Protein AF-A0A6A5VKS5-F1 (afdb_monomer_lite)

Secondary structure (DSSP, 8-state):
---------EEEEEEEE-TT--EEEEEEEEETTEEEEEEEEE-TTS-EEEE-TTS-EEEESSS-EEE--

Radius of gyration: 14.79 Å; chains: 1; bounding box: 28×20×46 Å

Structure (mmCIF, N/CA/C/O backbone):
data_AF-A0A6A5VKS5-F1
#
_entry.id   AF-A0A6A5VKS5-F1
#
loop_
_atom_site.group_PDB
_atom_site.id
_atom_site.type_symbol
_atom_site.label_atom_id
_atom_site.label_alt_id
_atom_site.label_comp_id
_atom_site.label_asym_id
_atom_site.label_entity_id
_atom_site.label_seq_id
_atom_site.pdbx_PDB_ins_code
_atom_site.Cartn_x
_atom_site.Cartn_y
_atom_site.Cartn_z
_atom_site.occupancy
_atom_site.B_iso_or_equiv
_atom_site.auth_seq_id
_atom_site.auth_comp_id
_atom_site.auth_asym_id
_atom_site.auth_atom_id
_atom_site.pdbx_PDB_model_num
ATOM 1 N N . MET A 1 1 ? 12.495 12.461 -36.222 1.00 39.38 1 MET A N 1
ATOM 2 C CA . MET A 1 1 ? 11.941 11.310 -35.476 1.00 39.38 1 MET A CA 1
ATOM 3 C C . MET A 1 1 ? 11.054 11.849 -34.363 1.00 39.38 1 MET A C 1
ATOM 5 O O . MET A 1 1 ? 11.570 12.474 -33.452 1.00 39.38 1 MET A O 1
ATOM 9 N N . SER A 1 2 ? 9.731 11.709 -34.479 1.00 49.28 2 SER A N 1
ATOM 10 C CA . SER A 1 2 ? 8.786 12.127 -33.434 1.00 49.28 2 SER A CA 1
ATOM 11 C C . SER A 1 2 ? 8.595 10.958 -32.464 1.00 49.28 2 SER A C 1
ATOM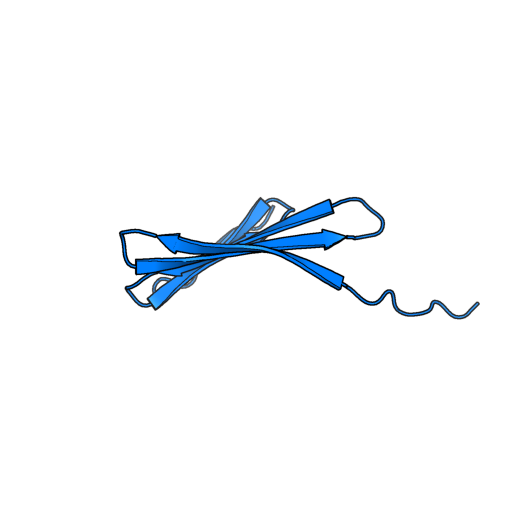 13 O O . SER A 1 2 ? 8.054 9.922 -32.849 1.00 49.28 2 SER A O 1
ATOM 15 N N . GLN A 1 3 ? 9.091 11.086 -31.230 1.00 51.94 3 GLN A N 1
ATOM 16 C CA . GLN A 1 3 ? 8.747 10.161 -30.148 1.00 51.94 3 GLN A CA 1
ATOM 17 C C . GLN A 1 3 ? 7.275 10.388 -29.798 1.00 51.94 3 GLN A C 1
ATOM 19 O O . GLN A 1 3 ? 6.916 11.407 -29.211 1.00 51.94 3 GLN A O 1
ATOM 24 N N . ARG A 1 4 ? 6.404 9.449 -30.181 1.00 51.69 4 ARG A N 1
ATOM 25 C CA . ARG A 1 4 ? 5.031 9.420 -29.668 1.00 51.69 4 ARG A CA 1
ATOM 26 C C . ARG A 1 4 ? 5.102 9.226 -28.147 1.00 51.69 4 ARG A C 1
ATOM 28 O O . ARG A 1 4 ? 5.797 8.303 -27.716 1.00 51.69 4 ARG A O 1
ATOM 35 N N . PRO A 1 5 ? 4.408 10.039 -27.332 1.00 53.78 5 PRO A N 1
ATOM 36 C CA . PRO A 1 5 ? 4.377 9.814 -25.897 1.00 53.78 5 PRO A CA 1
ATOM 37 C C . PRO A 1 5 ? 3.705 8.464 -25.642 1.00 53.78 5 PRO A C 1
ATOM 39 O O . PRO A 1 5 ? 2.569 8.230 -26.057 1.00 53.78 5 PRO A O 1
ATOM 42 N N . LEU A 1 6 ? 4.439 7.547 -25.012 1.00 58.94 6 LEU A N 1
ATOM 43 C CA . LEU A 1 6 ? 3.910 6.258 -24.584 1.00 58.94 6 LEU A CA 1
ATOM 44 C C . LEU A 1 6 ? 2.784 6.525 -23.588 1.00 58.94 6 LEU A C 1
ATOM 46 O O . LEU A 1 6 ? 3.014 7.028 -22.489 1.00 58.94 6 LEU A O 1
ATOM 50 N N . ARG A 1 7 ? 1.551 6.224 -23.997 1.00 59.47 7 ARG A N 1
ATOM 51 C CA . ARG A 1 7 ? 0.381 6.308 -23.128 1.00 59.47 7 ARG A CA 1
ATOM 52 C C . ARG A 1 7 ? 0.576 5.292 -22.004 1.00 59.47 7 ARG A C 1
ATOM 54 O O . ARG A 1 7 ? 0.552 4.091 -22.250 1.00 59.47 7 ARG A O 1
ATOM 61 N N . GLN A 1 8 ? 0.826 5.780 -20.791 1.00 60.84 8 GLN A N 1
ATOM 62 C CA . GLN A 1 8 ? 0.931 4.945 -19.599 1.00 60.84 8 GLN A CA 1
ATOM 63 C C . GLN A 1 8 ? -0.448 4.344 -19.319 1.00 60.84 8 GLN A C 1
ATOM 65 O O . GLN A 1 8 ? -1.372 5.044 -18.903 1.00 60.84 8 GLN A O 1
ATOM 70 N N . PHE A 1 9 ? -0.598 3.053 -19.595 1.00 70.31 9 PHE A N 1
ATOM 71 C CA . PHE A 1 9 ? -1.763 2.286 -19.184 1.00 70.31 9 PHE A CA 1
ATOM 72 C C . PHE A 1 9 ? -1.442 1.591 -17.867 1.00 70.31 9 PHE A C 1
ATOM 74 O O . PHE A 1 9 ? -0.361 1.019 -17.705 1.00 70.31 9 PHE A O 1
ATOM 81 N N . TYR A 1 10 ? -2.384 1.653 -16.931 1.00 74.19 10 TYR A N 1
ATOM 82 C CA . TYR A 1 10 ? -2.372 0.780 -15.771 1.00 74.19 10 TYR A CA 1
ATOM 83 C C . TYR A 1 10 ? -3.563 -0.162 -15.845 1.00 74.19 10 TYR A C 1
ATOM 85 O O . TYR A 1 10 ? -4.657 0.231 -16.256 1.00 74.19 10 TYR A O 1
ATOM 93 N N . THR A 1 11 ? -3.341 -1.392 -15.411 1.00 84.81 11 THR A N 1
ATOM 94 C CA . THR A 1 11 ? -4.384 -2.383 -15.188 1.00 84.81 11 THR A CA 1
ATOM 95 C C . THR A 1 11 ? -4.585 -2.507 -13.689 1.00 84.81 11 THR A C 1
ATOM 97 O O . THR A 1 11 ? -3.636 -2.730 -12.936 1.00 84.81 11 THR A O 1
ATOM 100 N N . THR A 1 12 ? -5.821 -2.359 -13.228 1.00 86.88 12 THR A N 1
ATOM 101 C CA . THR A 1 12 ? -6.165 -2.731 -11.855 1.00 86.88 12 THR A CA 1
ATOM 102 C C . THR A 1 12 ? -6.174 -4.254 -11.768 1.00 86.88 12 THR A C 1
ATOM 104 O O . THR A 1 12 ? -7.011 -4.890 -12.399 1.00 86.88 12 THR A O 1
ATOM 107 N N . ILE A 1 13 ? -5.239 -4.834 -11.010 1.00 88.75 13 ILE A N 1
ATOM 108 C CA . ILE A 1 13 ? -5.148 -6.290 -10.822 1.00 88.75 13 ILE A CA 1
ATOM 109 C C . ILE A 1 13 ? -6.192 -6.744 -9.803 1.00 88.75 13 ILE A C 1
ATOM 111 O O . ILE A 1 13 ? -6.884 -7.738 -10.001 1.00 88.75 13 ILE A O 1
ATOM 115 N N . TYR A 1 14 ? -6.294 -6.014 -8.693 1.00 90.12 14 TYR A N 1
ATOM 116 C CA . TYR A 1 14 ? -7.182 -6.364 -7.595 1.00 90.12 14 TYR A CA 1
ATOM 117 C C . TYR A 1 14 ? -7.595 -5.114 -6.825 1.00 90.12 14 TYR A C 1
ATOM 119 O O . TYR A 1 14 ? -6.772 -4.233 -6.578 1.00 90.12 14 TYR A O 1
ATOM 127 N N . THR A 1 15 ? -8.845 -5.063 -6.379 1.00 94.25 15 THR A N 1
ATOM 128 C CA . THR A 1 15 ? -9.323 -4.093 -5.387 1.00 94.25 15 THR A CA 1
ATOM 129 C C . THR A 1 15 ? -10.252 -4.775 -4.406 1.00 94.25 15 THR A C 1
ATOM 131 O O . THR A 1 15 ? -10.987 -5.682 -4.792 1.00 94.25 15 THR A O 1
ATOM 134 N N . GLY A 1 16 ? -10.276 -4.318 -3.160 1.00 95.25 16 GLY A N 1
ATOM 135 C CA . GLY A 1 16 ? -11.206 -4.862 -2.184 1.00 95.25 16 GLY A CA 1
ATOM 136 C C . GLY A 1 16 ? -11.283 -4.063 -0.899 1.00 95.25 16 GLY A C 1
ATOM 137 O O . GLY A 1 16 ? -10.585 -3.066 -0.707 1.00 95.25 16 GLY A O 1
ATOM 138 N N . ILE A 1 17 ? -12.150 -4.548 -0.018 1.00 95.81 17 ILE A N 1
ATOM 139 C CA . ILE A 1 17 ? -12.291 -4.095 1.360 1.00 95.81 17 ILE A CA 1
ATOM 140 C C . ILE A 1 17 ? -12.082 -5.327 2.235 1.00 95.81 17 ILE A C 1
ATOM 142 O O . ILE A 1 17 ? -12.726 -6.352 2.022 1.00 95.81 17 ILE A O 1
ATOM 146 N N . ASN A 1 18 ? -11.154 -5.261 3.186 1.00 90.75 18 ASN A N 1
ATOM 147 C CA . ASN A 1 18 ? -10.915 -6.380 4.099 1.00 90.75 18 ASN A CA 1
ATOM 148 C C . ASN A 1 18 ? -11.848 -6.329 5.325 1.00 90.75 18 ASN A C 1
ATOM 150 O O . ASN A 1 18 ? -12.586 -5.367 5.529 1.00 90.75 18 ASN A O 1
ATOM 154 N N . SER A 1 19 ? -11.781 -7.342 6.194 1.00 93.12 19 SER A N 1
ATOM 155 C CA . SER A 1 19 ? -12.615 -7.441 7.406 1.00 93.12 19 SER A CA 1
ATOM 156 C C . SER A 1 19 ? -12.432 -6.296 8.413 1.00 93.12 19 SER A C 1
ATOM 158 O O . SER A 1 19 ? -13.274 -6.106 9.285 1.00 93.12 19 SER A O 1
ATOM 160 N N . LYS A 1 20 ? -11.354 -5.511 8.294 1.00 93.50 20 LYS A N 1
ATOM 161 C CA . LYS A 1 20 ? -11.097 -4.313 9.109 1.00 93.50 20 LYS A CA 1
ATOM 162 C C . LYS A 1 20 ? -11.647 -3.031 8.471 1.00 93.50 20 LYS A C 1
ATOM 164 O O . LYS A 1 20 ? -11.437 -1.952 9.017 1.00 93.50 20 LYS A O 1
ATOM 169 N N . VAL A 1 21 ? -12.367 -3.148 7.351 1.00 92.12 21 VAL A N 1
ATOM 170 C CA . VAL A 1 21 ? -12.905 -2.030 6.558 1.00 92.12 21 VAL A CA 1
ATOM 171 C C . VAL A 1 21 ? -11.791 -1.167 5.946 1.00 92.12 21 VAL A C 1
ATOM 173 O O . VAL A 1 21 ? -11.966 0.024 5.710 1.00 92.12 2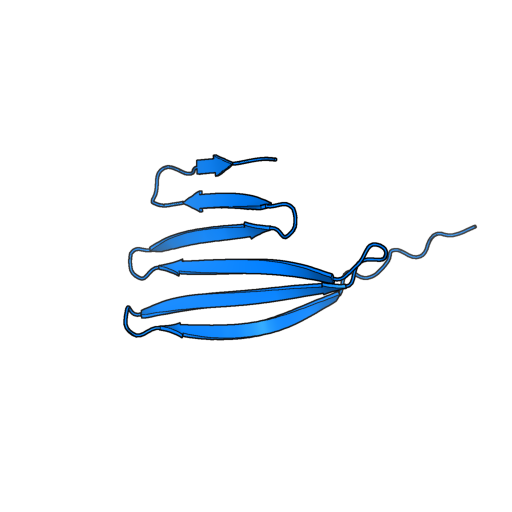1 VAL A O 1
ATOM 176 N N . ASN A 1 22 ? -10.625 -1.761 5.674 1.00 92.38 22 ASN A N 1
ATOM 177 C CA . ASN A 1 22 ? -9.567 -1.082 4.929 1.00 92.38 22 ASN A CA 1
ATOM 178 C C . ASN A 1 22 ? -9.754 -1.352 3.437 1.00 92.38 22 ASN A C 1
ATOM 180 O O . ASN A 1 22 ? -9.862 -2.514 3.030 1.00 92.38 22 ASN A O 1
ATOM 184 N N . CYS A 1 23 ? -9.741 -0.294 2.635 1.00 94.25 23 CYS A N 1
ATOM 185 C CA . CYS A 1 23 ? -9.772 -0.377 1.182 1.00 94.25 23 CYS A CA 1
ATOM 186 C C . CYS A 1 23 ? -8.357 -0.607 0.658 1.00 94.25 23 CYS A C 1
ATOM 188 O O . CYS A 1 23 ? -7.406 0.011 1.135 1.00 94.25 23 CYS A O 1
ATOM 190 N N . TYR A 1 24 ? -8.206 -1.456 -0.350 1.00 93.50 24 TYR A N 1
ATOM 191 C CA . TYR A 1 24 ? -6.917 -1.678 -0.991 1.00 93.50 24 TYR A CA 1
ATOM 192 C C . TYR A 1 24 ? -7.045 -1.841 -2.496 1.00 93.50 24 TYR A C 1
ATOM 194 O O . TYR A 1 24 ? -8.089 -2.244 -3.010 1.00 93.50 24 TYR A O 1
ATOM 202 N N . GLY A 1 25 ? -5.963 -1.514 -3.195 1.00 93.81 25 GLY A N 1
ATOM 203 C CA . GLY A 1 25 ? -5.856 -1.628 -4.639 1.00 93.81 25 GLY A CA 1
ATOM 204 C C . GLY A 1 25 ? -4.446 -2.005 -5.069 1.00 93.81 25 GLY A C 1
ATOM 205 O O . GLY A 1 25 ? -3.469 -1.443 -4.579 1.00 93.81 25 GLY A O 1
ATOM 206 N N . ILE A 1 26 ? -4.361 -2.943 -6.005 1.00 91.38 26 ILE A N 1
ATOM 207 C CA . ILE A 1 26 ? -3.134 -3.373 -6.668 1.00 91.38 26 ILE A CA 1
ATOM 208 C C . ILE A 1 26 ? -3.241 -2.965 -8.130 1.00 91.38 26 ILE A C 1
ATOM 210 O O . ILE A 1 26 ? -4.221 -3.297 -8.806 1.00 91.38 26 ILE A O 1
ATOM 214 N N . ARG A 1 27 ? -2.242 -2.239 -8.624 1.00 89.88 27 ARG A N 1
ATOM 215 C CA . ARG A 1 27 ? -2.175 -1.793 -10.016 1.00 89.88 27 ARG A CA 1
ATOM 216 C C . ARG A 1 27 ? -0.901 -2.307 -10.652 1.00 89.88 27 ARG A C 1
ATOM 218 O O . ARG A 1 27 ? 0.154 -2.278 -10.033 1.00 89.88 27 ARG A O 1
ATOM 225 N N . SER A 1 28 ? -1.011 -2.743 -11.893 1.00 86.56 28 SER A N 1
ATOM 226 C CA . SER A 1 28 ? 0.118 -3.084 -12.743 1.00 86.56 28 SER A CA 1
ATOM 227 C C . SER A 1 28 ? 0.273 -2.018 -13.813 1.00 86.56 28 SER A C 1
ATOM 229 O O . SER A 1 28 ? -0.701 -1.617 -14.449 1.00 86.56 28 SER A O 1
ATOM 231 N N . PHE A 1 29 ? 1.496 -1.541 -13.988 1.00 82.25 29 PHE A N 1
ATOM 232 C CA . PHE A 1 29 ? 1.885 -0.641 -15.059 1.00 82.25 29 PHE A CA 1
ATOM 233 C C . PHE A 1 29 ? 2.783 -1.419 -16.012 1.00 82.25 29 PHE A C 1
ATOM 235 O O . PHE A 1 29 ? 3.875 -1.853 -15.634 1.00 82.25 29 PHE A O 1
ATOM 242 N N . SER A 1 30 ? 2.347 -1.568 -17.260 1.00 70.31 30 SER A N 1
ATOM 243 C CA . SER A 1 30 ? 3.204 -2.089 -18.320 1.00 70.31 30 SER A CA 1
ATOM 244 C C . SER A 1 30 ? 4.098 -0.957 -18.814 1.00 70.31 30 SER A C 1
ATOM 246 O O . SER A 1 30 ? 3.644 -0.029 -19.483 1.00 70.31 30 SER A O 1
ATOM 248 N N . LEU A 1 31 ? 5.376 -1.009 -18.447 1.00 64.56 31 LEU A N 1
ATOM 249 C CA . LEU A 1 31 ? 6.405 -0.111 -18.960 1.00 64.56 31 LEU A CA 1
ATOM 250 C C . LEU A 1 31 ? 7.348 -0.902 -19.866 1.00 64.56 31 LEU A C 1
ATOM 252 O O . LEU A 1 31 ? 7.495 -2.111 -19.714 1.00 64.56 31 LEU A O 1
ATOM 256 N N . ASN A 1 32 ? 8.051 -0.211 -20.766 1.00 61.88 32 ASN A N 1
ATOM 257 C CA . ASN A 1 32 ? 9.021 -0.818 -21.692 1.00 61.88 32 ASN A CA 1
ATOM 258 C C . ASN A 1 32 ? 10.125 -1.654 -20.998 1.00 61.88 32 ASN A C 1
ATOM 260 O O . ASN A 1 32 ? 10.845 -2.376 -21.675 1.00 61.88 32 ASN A O 1
ATOM 264 N N . ALA A 1 33 ? 10.267 -1.542 -19.671 1.00 60.25 33 ALA A N 1
ATOM 265 C CA . ALA A 1 33 ? 11.258 -2.226 -18.838 1.00 60.25 33 ALA A CA 1
ATOM 266 C C . ALA A 1 33 ? 10.671 -3.345 -17.944 1.00 60.25 33 ALA A C 1
ATOM 268 O O . ALA A 1 33 ? 11.344 -3.790 -17.019 1.00 60.25 33 ALA A O 1
ATOM 269 N N . GLY A 1 34 ? 9.427 -3.780 -18.182 1.00 67.69 34 GLY A N 1
ATOM 270 C CA . GLY A 1 34 ? 8.764 -4.845 -17.422 1.00 67.69 34 GLY A CA 1
ATOM 271 C C . GLY A 1 34 ? 7.515 -4.389 -16.666 1.00 67.69 34 GLY A C 1
ATOM 272 O O . GLY A 1 34 ? 7.151 -3.208 -16.655 1.00 67.69 34 GLY A O 1
ATOM 273 N N . GLU A 1 35 ? 6.837 -5.357 -16.051 1.00 69.94 35 GLU A N 1
ATOM 274 C CA . GLU A 1 35 ? 5.631 -5.126 -15.260 1.00 69.94 35 GLU A CA 1
ATOM 275 C C . GLU A 1 35 ? 5.987 -4.491 -13.910 1.00 69.94 35 GLU A C 1
ATOM 277 O O . GLU A 1 35 ? 6.773 -5.037 -13.137 1.00 69.94 35 GLU A O 1
ATOM 282 N N . LYS A 1 36 ? 5.415 -3.319 -13.617 1.00 83.12 36 LYS A N 1
ATOM 283 C CA . LYS A 1 36 ? 5.589 -2.632 -12.333 1.00 83.12 36 LYS A CA 1
ATOM 284 C C . LYS A 1 36 ? 4.308 -2.715 -11.523 1.00 83.12 36 LYS A C 1
ATOM 286 O O . LYS A 1 36 ? 3.299 -2.135 -11.914 1.00 83.12 36 LYS A O 1
ATOM 291 N N . ILE A 1 37 ? 4.363 -3.384 -10.377 1.00 88.69 37 ILE A N 1
ATOM 292 C CA . ILE A 1 37 ? 3.222 -3.511 -9.469 1.00 88.69 37 ILE A CA 1
ATOM 293 C C . ILE A 1 37 ? 3.289 -2.412 -8.408 1.00 88.69 37 ILE A C 1
ATOM 295 O O . ILE A 1 37 ? 4.305 -2.250 -7.737 1.00 88.69 37 ILE A O 1
ATOM 299 N N . THR A 1 38 ? 2.201 -1.668 -8.236 1.00 91.25 38 THR A N 1
ATOM 300 C CA . THR A 1 38 ? 2.016 -0.751 -7.110 1.00 91.25 38 THR A CA 1
ATOM 301 C C . THR A 1 38 ? 0.847 -1.188 -6.243 1.00 91.25 38 THR A C 1
ATOM 303 O O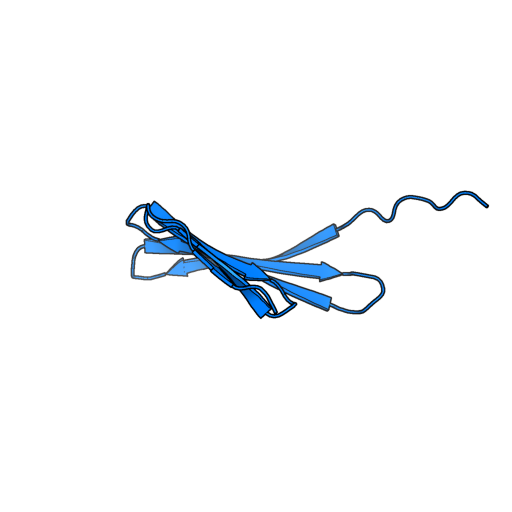 . THR A 1 38 ? -0.084 -1.866 -6.689 1.00 91.25 38 THR A O 1
ATOM 306 N N . LEU A 1 39 ? 0.910 -0.792 -4.979 1.00 92.75 39 LEU A N 1
ATOM 307 C CA . LEU A 1 39 ? -0.030 -1.173 -3.939 1.00 92.75 39 LEU A CA 1
ATOM 308 C C . LEU A 1 39 ? -0.486 0.077 -3.194 1.00 92.75 39 LEU A C 1
ATOM 310 O O . LEU A 1 39 ? 0.338 0.888 -2.782 1.00 92.75 39 LEU A O 1
ATOM 314 N N . ALA A 1 40 ? -1.790 0.217 -2.997 1.00 93.06 40 ALA A N 1
ATOM 315 C CA . ALA A 1 40 ? -2.393 1.305 -2.242 1.00 93.06 40 ALA A CA 1
ATOM 316 C C . ALA A 1 40 ? -3.334 0.742 -1.173 1.00 93.06 40 ALA A C 1
ATOM 318 O O . ALA A 1 40 ? -4.130 -0.148 -1.470 1.00 93.06 40 ALA A O 1
ATOM 319 N N . PHE A 1 41 ? -3.282 1.290 0.040 1.00 94.56 41 PHE A N 1
ATOM 320 C CA . PHE A 1 41 ? -4.249 1.025 1.106 1.00 94.56 41 PHE A CA 1
ATOM 321 C C . PHE A 1 41 ? -4.792 2.331 1.672 1.00 94.56 41 PHE A C 1
ATOM 323 O O . PHE A 1 41 ? -4.027 3.240 1.980 1.00 94.56 41 PHE A O 1
ATOM 330 N N . VAL A 1 42 ? -6.102 2.381 1.884 1.00 95.00 42 VAL A N 1
ATOM 331 C CA . VAL A 1 42 ? -6.779 3.385 2.705 1.00 95.00 42 VAL A CA 1
ATOM 332 C C . VAL A 1 42 ? -7.337 2.657 3.917 1.00 95.00 42 VAL A C 1
ATOM 334 O O . VAL A 1 42 ? -8.102 1.700 3.788 1.00 95.00 42 VAL A O 1
ATOM 337 N N . PHE A 1 43 ? -6.929 3.086 5.097 1.00 93.75 43 PHE A N 1
ATOM 338 C CA . PHE A 1 43 ? -7.338 2.482 6.353 1.00 93.75 43 PHE A CA 1
ATOM 339 C C . PHE A 1 43 ? -8.573 3.194 6.891 1.00 93.75 43 PHE A C 1
ATOM 341 O O . PHE A 1 43 ? -8.835 4.356 6.578 1.00 93.75 43 PHE A O 1
ATOM 348 N N . ARG A 1 44 ? -9.339 2.490 7.726 1.00 92.88 44 ARG A N 1
ATOM 349 C CA . ARG A 1 44 ? -10.579 3.018 8.310 1.00 92.88 44 ARG A CA 1
ATOM 350 C C . ARG A 1 44 ? -10.379 4.311 9.110 1.00 92.88 44 ARG A C 1
ATOM 352 O O . ARG A 1 44 ? -11.283 5.135 9.170 1.00 92.88 44 ARG A O 1
ATOM 359 N N . ASP A 1 45 ? -9.213 4.482 9.723 1.00 92.94 45 ASP A N 1
ATOM 360 C CA . ASP A 1 45 ? -8.837 5.685 10.473 1.00 92.94 45 ASP A CA 1
ATOM 361 C C . ASP A 1 45 ? -8.471 6.883 9.572 1.00 92.94 45 ASP A C 1
ATOM 363 O O . ASP A 1 45 ? -8.090 7.939 10.071 1.00 92.94 45 ASP A O 1
ATOM 367 N N . GLY A 1 46 ? -8.580 6.727 8.248 1.00 92.56 46 GLY A N 1
ATOM 368 C CA . GLY A 1 46 ? -8.211 7.733 7.258 1.00 92.56 46 GLY A CA 1
ATOM 369 C C . GLY A 1 46 ? -6.722 7.745 6.920 1.00 92.56 46 GLY A C 1
ATOM 370 O O . GLY A 1 46 ? -6.310 8.528 6.062 1.00 92.56 46 GLY A O 1
ATOM 371 N N . SER A 1 47 ? -5.906 6.887 7.546 1.00 95.44 47 SER A N 1
ATOM 372 C CA . SER A 1 47 ? -4.509 6.739 7.148 1.00 95.44 47 SER A CA 1
ATOM 373 C C . SER A 1 47 ? -4.389 6.092 5.765 1.00 95.44 47 SER A C 1
ATOM 375 O O . SER A 1 47 ? -5.285 5.389 5.290 1.00 95.44 47 SER A O 1
ATOM 377 N N . PHE A 1 48 ? -3.281 6.362 5.080 1.00 96.00 48 PHE A N 1
ATOM 378 C CA . PHE A 1 48 ? -3.030 5.913 3.716 1.00 96.00 48 PHE A CA 1
ATOM 379 C C . PHE A 1 48 ? -1.618 5.350 3.570 1.00 96.00 48 PHE A C 1
ATOM 381 O O . PHE A 1 48 ? -0.651 5.935 4.056 1.00 96.00 48 PHE A O 1
ATOM 388 N N . TYR A 1 49 ? -1.499 4.239 2.849 1.00 95.81 49 TYR A N 1
ATOM 389 C CA . TYR A 1 49 ? -0.231 3.640 2.450 1.00 95.81 49 TYR A CA 1
ATOM 390 C C . TYR A 1 49 ? -0.154 3.507 0.938 1.00 95.81 49 TYR A C 1
ATOM 392 O O . TYR A 1 49 ? -1.123 3.109 0.291 1.00 95.81 49 TYR A O 1
ATOM 400 N N . TYR A 1 50 ? 1.031 3.748 0.395 1.00 95.69 50 TYR A N 1
ATOM 401 C CA . TYR A 1 50 ? 1.345 3.533 -1.004 1.00 95.69 50 TYR A CA 1
ATOM 402 C C . TYR A 1 50 ? 2.731 2.909 -1.145 1.00 95.69 50 TYR A C 1
ATOM 404 O O . TYR A 1 50 ? 3.686 3.389 -0.536 1.00 95.69 50 TYR A O 1
ATOM 412 N N . ALA A 1 51 ? 2.851 1.865 -1.957 1.00 95.06 51 ALA A N 1
ATOM 413 C CA . ALA A 1 51 ? 4.120 1.240 -2.305 1.00 95.06 51 ALA A CA 1
ATOM 414 C C . ALA A 1 51 ? 4.281 1.176 -3.822 1.00 95.06 51 ALA A C 1
ATOM 416 O O . ALA A 1 51 ? 3.385 0.729 -4.544 1.00 95.06 51 ALA A O 1
ATOM 417 N N . ASN A 1 52 ? 5.438 1.629 -4.288 1.00 91.62 52 ASN A N 1
ATOM 418 C CA . ASN A 1 52 ? 5.850 1.568 -5.678 1.00 91.62 52 ASN A CA 1
ATOM 419 C C . ASN A 1 52 ? 6.588 0.261 -5.975 1.00 91.62 52 ASN A C 1
ATOM 421 O O . ASN A 1 52 ? 7.140 -0.387 -5.087 1.00 91.62 52 ASN A O 1
ATOM 425 N N . ALA A 1 53 ? 6.661 -0.077 -7.260 1.00 88.69 53 ALA A N 1
ATOM 426 C CA . ALA A 1 53 ? 7.376 -1.259 -7.733 1.00 88.69 53 ALA A CA 1
ATOM 427 C C . ALA A 1 53 ? 8.893 -1.200 -7.495 1.00 88.69 53 ALA A C 1
ATOM 429 O O . 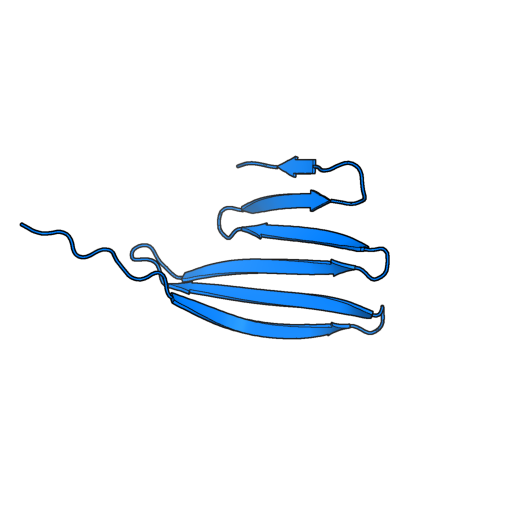ALA A 1 53 ? 9.540 -2.237 -7.422 1.00 88.69 53 ALA A O 1
ATOM 430 N N . ASP A 1 54 ? 9.465 0.002 -7.388 1.00 88.25 54 ASP A N 1
ATOM 431 C CA . ASP A 1 54 ? 10.880 0.204 -7.047 1.00 88.25 54 ASP A CA 1
ATOM 432 C C . ASP A 1 54 ? 11.172 -0.005 -5.549 1.00 88.25 54 ASP A C 1
ATOM 434 O O . ASP A 1 54 ? 12.311 0.129 -5.118 1.00 88.25 54 ASP A O 1
ATOM 438 N N . GLY A 1 55 ? 10.148 -0.334 -4.753 1.00 90.38 55 GLY A N 1
ATOM 439 C CA . GLY A 1 55 ? 10.232 -0.526 -3.310 1.00 90.38 55 GLY A CA 1
ATOM 440 C C . GLY A 1 55 ? 10.175 0.769 -2.497 1.00 90.38 55 GLY A C 1
ATOM 441 O O . GLY A 1 55 ? 10.178 0.705 -1.265 1.00 90.38 55 GLY A O 1
ATOM 442 N N . SER A 1 56 ? 10.075 1.938 -3.138 1.00 94.06 56 SER A N 1
ATOM 443 C CA . SER A 1 56 ? 9.780 3.186 -2.436 1.00 94.06 56 SER A CA 1
ATOM 444 C C . SER A 1 56 ? 8.354 3.171 -1.880 1.00 94.06 56 SER A C 1
ATOM 446 O O . SER A 1 56 ? 7.426 2.608 -2.468 1.00 94.06 56 SER A O 1
ATOM 448 N N . THR A 1 57 ? 8.165 3.785 -0.713 1.00 96.94 57 THR A N 1
ATOM 449 C CA . THR A 1 57 ? 6.882 3.756 0.001 1.00 96.94 57 THR A CA 1
ATOM 450 C C . THR A 1 57 ? 6.524 5.114 0.574 1.00 96.94 57 THR A C 1
ATOM 452 O O . THR A 1 57 ? 7.401 5.857 1.018 1.00 96.94 57 THR A O 1
ATOM 455 N N . TYR A 1 58 ? 5.229 5.387 0.655 1.00 96.69 58 TYR A N 1
ATOM 456 C CA . TYR A 1 58 ? 4.650 6.526 1.345 1.00 96.69 58 TYR A CA 1
ATOM 457 C C . TYR A 1 58 ? 3.605 6.053 2.357 1.00 96.69 58 TYR A C 1
ATOM 459 O O . TYR A 1 58 ? 2.757 5.217 2.052 1.00 96.69 58 TYR A O 1
ATOM 467 N N . TRP A 1 59 ? 3.658 6.600 3.564 1.00 97.06 59 TRP A N 1
ATOM 468 C CA . TRP A 1 59 ? 2.718 6.347 4.648 1.00 97.06 59 TRP A CA 1
ATOM 469 C C . TRP A 1 59 ? 2.229 7.671 5.222 1.00 97.06 59 TRP A C 1
ATOM 471 O O . TRP A 1 59 ? 3.031 8.515 5.618 1.00 97.06 59 TRP A O 1
ATOM 481 N N . ASN A 1 60 ? 0.920 7.854 5.332 1.00 96.31 60 ASN A N 1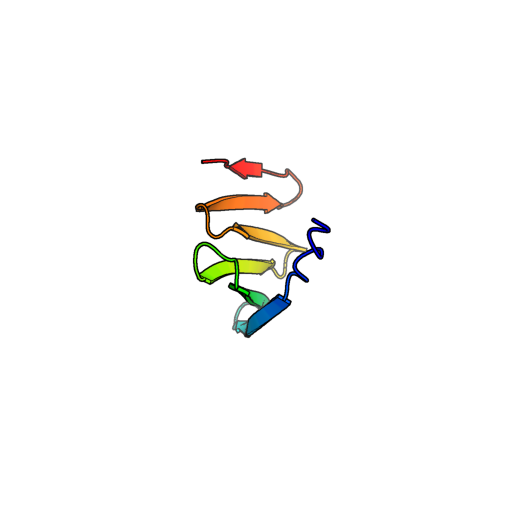
ATOM 482 C CA . ASN A 1 60 ? 0.327 9.025 5.955 1.00 96.31 60 ASN A CA 1
ATOM 483 C C . ASN A 1 60 ? -0.693 8.614 7.012 1.00 96.31 60 ASN A C 1
ATOM 485 O O . ASN A 1 60 ? -1.775 8.152 6.686 1.00 96.31 60 ASN A O 1
ATOM 489 N N . ASN A 1 61 ? -0.355 8.840 8.277 1.00 94.94 61 ASN A N 1
ATOM 490 C CA . ASN A 1 61 ? -1.251 8.733 9.430 1.00 94.94 61 ASN A CA 1
ATOM 491 C C . ASN A 1 61 ? -1.447 10.093 10.125 1.00 94.94 61 ASN A C 1
ATOM 493 O O . ASN A 1 61 ? -1.482 10.177 11.350 1.00 94.94 61 ASN A O 1
ATOM 497 N N . GLY A 1 62 ? -1.449 11.175 9.343 1.00 94.75 62 GLY A N 1
ATOM 498 C CA . GLY A 1 62 ? -1.474 12.557 9.824 1.00 94.75 62 GLY A CA 1
ATOM 499 C C . GLY A 1 62 ? -0.092 13.186 10.024 1.00 94.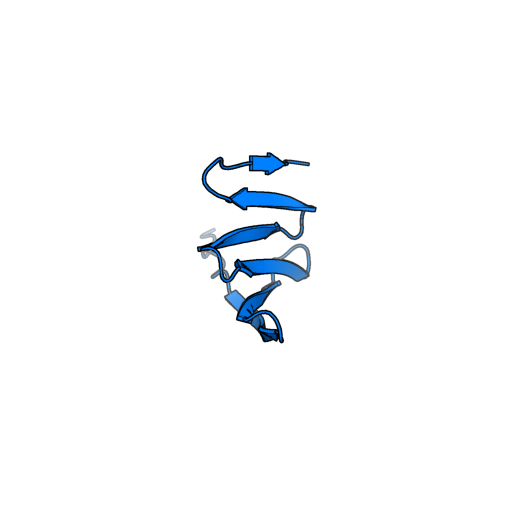75 62 GLY A C 1
ATOM 500 O O . GLY A 1 62 ? -0.008 14.384 10.269 1.00 94.75 62 GLY A O 1
ATOM 501 N N . LYS A 1 63 ? 1.000 12.414 9.907 1.00 94.50 63 LYS A N 1
ATOM 502 C CA . LYS A 1 63 ? 2.378 12.929 10.049 1.00 94.50 63 LYS A CA 1
ATOM 503 C C . LYS A 1 63 ? 3.248 12.819 8.799 1.00 94.50 63 LYS A C 1
ATOM 505 O O . LYS A 1 63 ? 4.293 13.449 8.786 1.00 94.50 63 LYS A O 1
ATOM 510 N N . GLY A 1 64 ? 2.821 12.058 7.785 1.00 94.69 64 GLY A N 1
ATOM 511 C CA . GLY A 1 64 ? 3.546 11.852 6.523 1.00 94.69 64 GLY A CA 1
ATOM 512 C C . GLY A 1 64 ? 4.950 11.239 6.674 1.00 94.69 64 GLY A C 1
ATOM 513 O O . GLY A 1 64 ? 5.826 11.774 7.343 1.00 94.69 64 GLY A O 1
ATOM 514 N N . LYS A 1 65 ? 5.208 10.103 6.030 1.00 95.62 65 LYS A N 1
ATOM 515 C CA . LYS A 1 65 ? 6.526 9.460 5.995 1.00 95.62 65 LYS A CA 1
ATOM 516 C C . LYS A 1 65 ? 6.776 8.866 4.619 1.00 95.62 65 LYS A C 1
ATOM 518 O O . LYS A 1 65 ? 5.948 8.113 4.117 1.00 95.62 65 LYS A O 1
ATOM 523 N N . SER A 1 66 ? 7.939 9.161 4.054 1.00 96.12 66 SER A N 1
ATOM 524 C CA . SER A 1 66 ? 8.392 8.598 2.782 1.00 96.12 66 SER A CA 1
ATOM 525 C C . SER A 1 66 ? 9.679 7.814 2.994 1.00 96.12 66 SER A C 1
ATOM 527 O O . SER A 1 66 ? 10.543 8.234 3.763 1.00 96.12 66 SER A O 1
ATOM 529 N N . ARG A 1 67 ? 9.817 6.692 2.291 1.00 96.38 67 ARG A N 1
ATOM 530 C CA . ARG A 1 67 ? 11.065 5.939 2.163 1.00 96.38 67 ARG A CA 1
ATOM 531 C C . ARG A 1 67 ? 11.381 5.802 0.680 1.00 96.38 67 ARG A C 1
ATOM 533 O O . ARG A 1 67 ? 10.560 5.274 -0.066 1.00 96.38 67 ARG A O 1
ATOM 540 N N . PHE A 1 68 ? 12.566 6.254 0.297 1.00 93.62 68 PHE A N 1
ATOM 541 C CA . PHE A 1 68 ? 13.116 6.127 -1.050 1.00 93.62 68 PHE A CA 1
ATOM 542 C C . PHE A 1 68 ? 14.179 5.020 -1.055 1.00 93.62 68 PHE A C 1
ATOM 544 O O . PHE A 1 68 ? 14.746 4.722 0.001 1.00 93.62 68 PHE A O 1
ATOM 551 N N . ILE A 1 69 ? 14.387 4.388 -2.209 1.00 86.19 69 ILE A N 1
ATOM 552 C CA . ILE A 1 69 ? 15.420 3.370 -2.444 1.00 86.19 69 ILE A CA 1
ATOM 553 C C . ILE A 1 69 ? 16.397 3.919 -3.476 1.00 86.19 69 ILE A C 1
ATOM 555 O O . ILE A 1 69 ? 15.911 4.598 -4.409 1.00 86.19 69 ILE A O 1
#

pLDDT: mean 85.06, std 14.63, range [39.38, 97.06]

Organism: NCBI:txid1447943

Sequence (69 aa):
MSQRPLRQFYTTIYTGINSKVNCYGIRSFSLNAGEKITLAFVFRDGSFYYANADGSTYWNNGKGKSRFI

Foldseek 3Di:
DDDDPDDWDKDWPDWDADPQRKTKTWIWTDDPVDIKIKIKIQGPLRKIKIATSQRWIWTDPPPIDTDDD